Protein AF-A0A920GJB0-F1 (afdb_monomer_lite)

Foldseek 3Di:
DPPPDDPQLVVLVVQCVVAPDPLSNVLSVCSVVVNVVVVVVVLVVVVVVVVVLVVVCVVPVVDPDPRDPVVVVVVSVVVVVVSVVVVVVCVVVSCCSRVNDDDDDDDDPPPCSVVVVVVVVVVVPDDDPPDDDPDPDD

Sequence (138 aa):
MNGKMDLTQAEAVADLIASEGEAAHRVAIQQLRGGISNQLEQLRQQLIDFASLVELELDFSEEDVDFADRNALDKLLQEAQDTIKSLVDSFAVGNAMKQGVPVAIAGKPNAGKSSLLNALAQEKKPSFLKLQVPHVIA

pLDDT: mean 79.47, std 16.74, range [32.56, 94.56]

Radius of gyration: 25.37 Å; chains: 1; bounding box: 54×32×76 Å

Secondary structure (DSSP, 8-state):
--SSS-HHHHHHHHHHHH--SHHH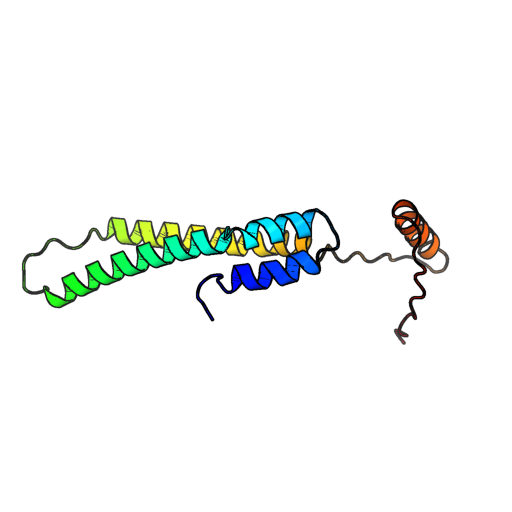HHHHHHHHTTHHHHHHHHHHHHHHHHHHHHHHHHHTTTS------HHHHHHHHHHHHHHHHHHHHHHHHHHHHHH--------STTSSHHHHHHHHHHTT--------------

Structure (mmCIF, N/CA/C/O backbone):
data_AF-A0A920GJB0-F1
#
_entry.id   AF-A0A920GJB0-F1
#
loop_
_atom_site.group_PDB
_atom_site.id
_atom_site.type_symbol
_atom_site.label_atom_id
_atom_site.label_alt_id
_atom_site.label_comp_id
_atom_site.label_asym_id
_atom_site.label_entity_id
_atom_site.label_seq_id
_atom_site.pdbx_PDB_ins_code
_atom_site.Cartn_x
_atom_site.Cartn_y
_atom_site.Cartn_z
_atom_site.occupancy
_atom_site.B_iso_or_equiv
_atom_site.auth_seq_id
_atom_site.auth_comp_id
_atom_site.auth_asym_id
_atom_site.auth_atom_id
_atom_site.pdbx_PDB_model_num
ATOM 1 N N . MET A 1 1 ? 14.521 -10.125 15.486 1.00 49.19 1 MET A N 1
ATOM 2 C CA . MET A 1 1 ? 14.827 -8.965 14.613 1.00 49.19 1 MET A CA 1
ATOM 3 C C . MET A 1 1 ? 14.696 -7.707 15.464 1.00 49.19 1 MET A C 1
ATOM 5 O O . MET A 1 1 ? 13.707 -7.601 16.169 1.00 49.19 1 MET A O 1
ATOM 9 N N . ASN A 1 2 ? 15.676 -6.796 15.472 1.00 63.88 2 ASN A N 1
ATOM 10 C CA . ASN A 1 2 ? 15.787 -5.692 16.453 1.00 63.88 2 ASN A CA 1
ATOM 11 C C . ASN A 1 2 ? 14.767 -4.534 16.280 1.00 63.88 2 ASN A C 1
ATOM 13 O O . ASN A 1 2 ? 15.086 -3.403 16.630 1.00 63.88 2 ASN A O 1
ATOM 17 N N . GLY A 1 3 ? 13.590 -4.772 15.690 1.00 67.69 3 GLY A N 1
ATOM 18 C CA . GLY A 1 3 ? 12.485 -3.799 15.596 1.00 67.69 3 GLY A CA 1
ATOM 19 C C . GLY A 1 3 ? 12.756 -2.503 14.815 1.00 67.69 3 GLY A C 1
ATOM 20 O O . GLY A 1 3 ? 11.898 -1.634 14.779 1.00 67.69 3 GLY A O 1
ATOM 21 N N . LYS A 1 4 ? 13.930 -2.341 14.192 1.00 76.38 4 LYS A N 1
ATOM 22 C CA . LYS A 1 4 ? 14.301 -1.115 13.459 1.00 76.38 4 LYS A CA 1
ATOM 23 C C . LYS A 1 4 ? 13.620 -0.972 12.094 1.00 76.38 4 LYS A C 1
ATOM 25 O O . LYS A 1 4 ? 13.729 0.091 11.494 1.00 76.38 4 LYS A O 1
ATOM 30 N N . MET A 1 5 ? 13.029 -2.049 11.582 1.00 83.88 5 MET A N 1
ATOM 31 C CA . MET A 1 5 ? 12.474 -2.129 10.236 1.00 83.88 5 MET A CA 1
ATOM 32 C C . MET A 1 5 ? 11.366 -3.184 10.204 1.00 83.88 5 MET A C 1
ATOM 34 O O . MET A 1 5 ? 11.565 -4.283 10.735 1.00 83.88 5 MET A O 1
ATOM 38 N N . ASP A 1 6 ? 10.226 -2.848 9.605 1.00 89.94 6 ASP A N 1
ATOM 39 C CA . ASP A 1 6 ? 9.145 -3.801 9.340 1.00 89.94 6 ASP A CA 1
ATOM 40 C C . ASP A 1 6 ? 9.410 -4.639 8.073 1.00 89.94 6 ASP A C 1
ATOM 42 O O . ASP A 1 6 ? 10.394 -4.432 7.357 1.00 89.94 6 ASP A O 1
ATOM 46 N N . LEU A 1 7 ? 8.548 -5.624 7.802 1.00 89.12 7 LEU A N 1
ATOM 47 C CA . LEU A 1 7 ? 8.711 -6.523 6.656 1.00 89.12 7 LEU A CA 1
ATOM 48 C C . LEU A 1 7 ? 8.663 -5.776 5.312 1.00 89.12 7 LEU A C 1
ATOM 50 O O . LEU A 1 7 ? 9.509 -6.018 4.454 1.00 89.12 7 LEU A O 1
ATOM 54 N N . THR A 1 8 ? 7.729 -4.838 5.156 1.00 88.38 8 THR A N 1
ATOM 55 C CA . THR A 1 8 ? 7.547 -4.054 3.923 1.00 88.38 8 THR A CA 1
ATOM 56 C C . THR A 1 8 ? 8.778 -3.192 3.642 1.00 88.38 8 THR A C 1
ATOM 58 O O . THR A 1 8 ? 9.240 -3.084 2.508 1.00 88.38 8 THR A O 1
ATOM 61 N N . GLN A 1 9 ? 9.352 -2.590 4.682 1.00 91.38 9 GLN A N 1
ATOM 62 C CA . GLN A 1 9 ? 10.582 -1.812 4.582 1.00 91.38 9 GLN A CA 1
ATOM 63 C C . GLN A 1 9 ? 11.795 -2.696 4.264 1.00 91.38 9 GLN A C 1
ATOM 65 O O . GLN A 1 9 ? 12.664 -2.279 3.500 1.00 91.38 9 GLN A O 1
ATOM 70 N N . ALA A 1 10 ? 11.863 -3.913 4.813 1.00 91.62 10 ALA A N 1
ATOM 71 C CA . ALA A 1 10 ? 12.935 -4.858 4.508 1.00 91.62 10 ALA A CA 1
ATOM 72 C C . ALA A 1 10 ? 12.892 -5.322 3.044 1.00 91.62 10 ALA A C 1
ATOM 74 O O . ALA A 1 10 ? 13.930 -5.362 2.382 1.00 91.62 10 ALA A O 1
ATOM 75 N N . GLU A 1 11 ? 11.700 -5.602 2.513 1.00 88.75 11 GLU A N 1
ATOM 76 C CA . GLU A 1 11 ? 11.496 -5.889 1.088 1.00 88.75 11 GLU A CA 1
ATOM 77 C C . GLU A 1 11 ? 11.902 -4.700 0.211 1.00 88.75 11 GLU A C 1
ATOM 79 O O . GLU A 1 11 ? 12.603 -4.873 -0.787 1.00 88.75 11 GLU A O 1
ATOM 84 N N . ALA A 1 12 ? 11.570 -3.480 0.639 1.00 90.75 12 ALA A N 1
ATOM 85 C CA . ALA A 1 12 ? 11.941 -2.268 -0.076 1.00 90.75 12 ALA A CA 1
ATOM 86 C C . ALA A 1 12 ? 13.464 -2.078 -0.205 1.00 90.75 12 ALA A C 1
ATOM 88 O O . ALA A 1 12 ? 13.919 -1.501 -1.191 1.00 90.75 12 ALA A O 1
ATOM 89 N N . VAL A 1 13 ? 14.276 -2.578 0.739 1.00 92.00 13 VAL A N 1
ATOM 90 C CA . VAL A 1 13 ? 15.746 -2.581 0.599 1.00 92.00 13 VAL A CA 1
ATOM 91 C C . VAL A 1 13 ? 16.178 -3.464 -0.571 1.00 92.00 13 VAL A C 1
ATOM 93 O O . VAL A 1 13 ? 17.004 -3.044 -1.382 1.00 92.00 13 VAL A O 1
ATOM 96 N N . ALA A 1 14 ? 15.624 -4.675 -0.672 1.00 89.94 14 ALA A N 1
ATOM 97 C CA . ALA A 1 14 ? 15.9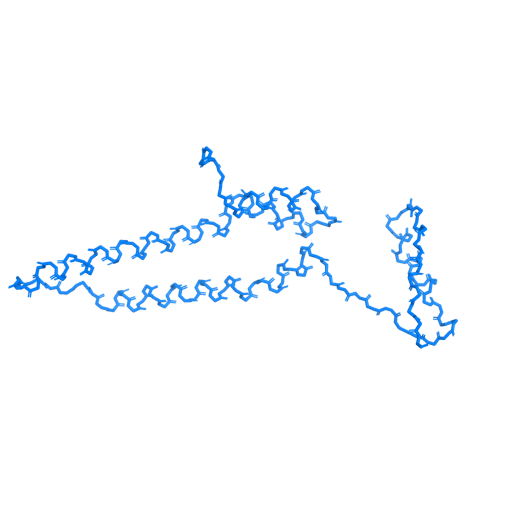37 -5.592 -1.765 1.00 89.94 14 ALA A CA 1
ATOM 98 C C . ALA A 1 14 ? 15.485 -5.016 -3.116 1.00 89.94 14 ALA A C 1
ATOM 100 O O . ALA A 1 14 ? 16.248 -5.035 -4.084 1.00 89.94 14 ALA A O 1
ATOM 101 N N . ASP A 1 15 ? 14.292 -4.424 -3.153 1.00 89.88 15 ASP A N 1
ATOM 102 C CA . ASP A 1 15 ? 13.748 -3.773 -4.344 1.00 89.88 15 ASP A CA 1
ATOM 103 C C . ASP A 1 15 ? 14.581 -2.567 -4.786 1.00 89.88 15 ASP A C 1
ATOM 105 O O . ASP A 1 15 ? 14.790 -2.360 -5.981 1.00 89.88 15 ASP A O 1
ATOM 109 N N . LEU A 1 16 ? 15.095 -1.785 -3.833 1.00 90.38 16 LEU A N 1
ATOM 110 C CA . LEU A 1 16 ? 15.948 -0.634 -4.118 1.00 90.38 16 LEU A CA 1
ATOM 111 C C . LEU A 1 16 ? 17.282 -1.053 -4.744 1.00 90.38 16 LEU A C 1
ATOM 113 O O . LEU A 1 16 ? 17.768 -0.387 -5.655 1.00 90.38 16 LEU A O 1
ATOM 117 N N . ILE A 1 17 ? 17.871 -2.152 -4.261 1.00 90.19 17 ILE A N 1
ATOM 118 C CA . ILE A 1 17 ? 19.119 -2.708 -4.803 1.00 90.19 17 ILE A CA 1
ATOM 119 C C . ILE A 1 17 ? 18.897 -3.256 -6.221 1.00 90.19 17 ILE A C 1
ATOM 121 O O . ILE A 1 17 ? 19.760 -3.089 -7.079 1.00 90.19 17 ILE A O 1
ATOM 125 N N . ALA A 1 18 ? 17.750 -3.893 -6.470 1.00 86.88 18 ALA A N 1
ATOM 126 C CA . ALA A 1 18 ? 17.425 -4.531 -7.746 1.00 86.88 18 ALA A CA 1
ATOM 127 C C . ALA A 1 18 ? 16.791 -3.591 -8.791 1.00 86.88 18 ALA A C 1
ATOM 129 O O . ALA A 1 18 ? 16.547 -4.015 -9.918 1.00 86.88 18 ALA A O 1
ATOM 130 N N . SER A 1 19 ? 16.482 -2.335 -8.452 1.00 86.69 19 SER A N 1
ATOM 131 C CA . SER A 1 19 ? 15.746 -1.440 -9.351 1.00 86.69 19 SER A CA 1
ATOM 132 C C . SER A 1 19 ? 16.555 -1.076 -10.607 1.00 86.69 19 SER A C 1
ATOM 134 O O . SER A 1 19 ? 17.605 -0.443 -10.505 1.00 86.69 19 SER A O 1
ATOM 136 N N . GLU A 1 20 ? 16.029 -1.387 -11.794 1.00 82.69 20 GLU A N 1
ATOM 137 C CA . GLU A 1 20 ? 16.670 -1.089 -13.093 1.00 82.69 20 GLU A CA 1
ATOM 138 C C . GLU A 1 20 ? 16.115 0.178 -13.782 1.00 82.69 20 GLU A C 1
ATOM 140 O O . GLU A 1 20 ? 16.505 0.525 -14.899 1.00 82.69 20 GLU A O 1
ATOM 145 N N . GLY A 1 21 ? 15.194 0.895 -13.130 1.00 82.62 21 GLY A N 1
ATOM 146 C CA . GLY A 1 21 ? 14.568 2.102 -13.669 1.00 82.62 21 GLY A CA 1
ATOM 147 C C . GLY A 1 21 ? 14.150 3.093 -12.587 1.00 82.62 21 GLY A C 1
ATOM 148 O O . GLY A 1 21 ? 13.883 2.718 -11.446 1.00 82.62 21 GLY A O 1
ATOM 149 N N . GLU A 1 22 ? 14.051 4.374 -12.952 1.00 87.12 22 GLU A N 1
ATOM 150 C CA . GLU A 1 22 ? 13.744 5.440 -11.989 1.00 87.12 22 GLU A CA 1
ATOM 151 C C . GLU A 1 22 ? 12.395 5.261 -11.283 1.00 87.12 22 GLU A C 1
ATOM 153 O O . GLU A 1 22 ? 12.252 5.629 -10.119 1.00 87.12 22 GLU A O 1
ATOM 158 N N . ALA A 1 23 ? 11.391 4.721 -11.982 1.00 86.75 23 ALA A N 1
ATOM 159 C CA . ALA A 1 23 ? 10.073 4.481 -11.403 1.00 86.75 23 ALA A CA 1
ATOM 160 C C . ALA A 1 23 ? 10.145 3.434 -10.281 1.00 86.75 23 ALA A C 1
ATOM 162 O O . ALA A 1 23 ? 9.703 3.715 -9.169 1.00 86.75 23 ALA A O 1
ATOM 163 N N . ALA A 1 24 ? 10.778 2.285 -10.544 1.00 88.00 24 ALA A N 1
ATOM 164 C CA . ALA A 1 24 ? 11.020 1.247 -9.543 1.00 88.00 24 ALA A CA 1
ATOM 165 C C . ALA A 1 24 ? 11.830 1.789 -8.355 1.00 88.00 24 ALA A C 1
ATOM 167 O O . ALA A 1 24 ? 11.468 1.560 -7.203 1.00 88.00 24 ALA A O 1
ATOM 168 N N . HIS A 1 25 ? 12.869 2.587 -8.628 1.00 91.06 25 HIS A N 1
ATOM 169 C CA . HIS A 1 25 ? 13.696 3.198 -7.589 1.00 91.06 25 HIS A CA 1
ATOM 170 C C . HIS A 1 25 ? 12.888 4.141 -6.680 1.00 91.06 25 HIS A C 1
ATOM 172 O O . HIS A 1 25 ? 12.996 4.084 -5.455 1.00 91.06 25 HIS A O 1
ATOM 178 N N . ARG A 1 26 ? 12.021 4.982 -7.265 1.00 89.25 26 ARG A N 1
ATOM 179 C CA . ARG A 1 26 ? 11.133 5.879 -6.506 1.00 89.25 26 ARG A CA 1
ATOM 180 C C . ARG A 1 26 ? 10.141 5.111 -5.632 1.00 89.25 26 ARG A C 1
ATOM 182 O O . ARG A 1 26 ? 9.967 5.479 -4.471 1.00 89.25 26 ARG A O 1
ATOM 189 N N . VAL A 1 27 ? 9.526 4.052 -6.163 1.00 89.06 27 VAL A N 1
ATOM 190 C CA . VAL A 1 27 ? 8.584 3.204 -5.410 1.00 89.06 27 VAL A CA 1
ATOM 191 C C . VAL A 1 27 ? 9.282 2.541 -4.219 1.00 89.06 27 VAL A C 1
ATOM 193 O O . VAL A 1 27 ? 8.783 2.628 -3.096 1.00 89.06 27 VAL A O 1
ATOM 196 N N . ALA A 1 28 ? 10.472 1.970 -4.430 1.00 90.44 28 ALA A N 1
ATOM 197 C CA . ALA A 1 28 ? 11.251 1.343 -3.364 1.00 90.44 28 ALA A CA 1
ATOM 198 C C . ALA A 1 28 ? 11.639 2.346 -2.258 1.00 90.44 28 ALA A C 1
ATOM 200 O O . ALA A 1 28 ? 11.482 2.053 -1.075 1.00 90.44 28 ALA A O 1
ATOM 201 N N . ILE A 1 29 ? 12.053 3.574 -2.605 1.00 91.12 29 ILE A N 1
ATOM 202 C CA . ILE A 1 29 ? 12.329 4.629 -1.607 1.00 91.12 29 ILE A CA 1
ATOM 203 C C . ILE A 1 29 ? 11.081 4.972 -0.783 1.00 91.12 29 ILE A C 1
ATOM 205 O O . ILE A 1 29 ? 11.180 5.177 0.429 1.00 91.12 29 ILE A O 1
ATOM 209 N N . GLN A 1 30 ? 9.911 5.068 -1.417 1.00 88.56 30 GLN A N 1
ATOM 210 C CA . GLN A 1 30 ? 8.669 5.401 -0.719 1.00 88.56 30 GLN A CA 1
ATOM 211 C C . GLN A 1 30 ? 8.269 4.308 0.283 1.00 88.56 30 GLN A C 1
ATOM 213 O O . GLN A 1 30 ? 7.882 4.624 1.410 1.00 88.56 30 GLN A O 1
ATOM 218 N N . GLN A 1 31 ? 8.404 3.035 -0.094 1.00 88.38 31 GLN A N 1
ATOM 219 C CA . GLN A 1 31 ? 8.148 1.910 0.808 1.00 88.38 31 GLN A CA 1
ATOM 220 C C . GLN A 1 31 ? 9.178 1.833 1.939 1.00 88.38 31 GLN A C 1
ATOM 222 O O . GLN A 1 31 ? 8.793 1.670 3.094 1.00 88.38 31 GLN A O 1
ATOM 227 N N . LEU A 1 32 ? 10.462 2.062 1.644 1.00 90.12 32 LEU A N 1
ATOM 228 C CA . LEU A 1 32 ? 11.535 2.075 2.643 1.00 90.12 32 LEU A CA 1
ATOM 229 C C . LEU A 1 32 ? 11.317 3.146 3.723 1.00 90.12 32 LEU A C 1
ATOM 231 O O . LEU A 1 32 ? 11.659 2.943 4.884 1.00 90.12 32 LEU A O 1
ATOM 235 N N . ARG A 1 33 ? 10.707 4.282 3.361 1.00 89.69 33 ARG A N 1
ATOM 236 C CA . ARG A 1 33 ? 10.315 5.349 4.300 1.00 89.69 33 ARG A CA 1
ATOM 237 C C . ARG A 1 33 ? 9.055 5.028 5.116 1.00 89.69 33 ARG A C 1
ATOM 239 O O . ARG A 1 33 ? 8.618 5.868 5.896 1.00 89.69 33 ARG A O 1
ATOM 246 N N . GLY A 1 34 ? 8.477 3.839 4.946 1.00 87.06 34 GLY A N 1
ATOM 247 C CA . GLY A 1 34 ? 7.296 3.387 5.676 1.00 87.06 34 GLY A CA 1
ATOM 248 C C . GLY A 1 34 ? 5.967 3.825 5.066 1.00 87.06 34 GLY A C 1
ATOM 249 O O . GLY A 1 34 ? 4.977 3.835 5.779 1.00 87.06 34 GLY A O 1
ATOM 250 N N . GLY A 1 35 ? 5.901 4.183 3.776 1.00 85.00 35 GLY A N 1
ATOM 251 C CA . GLY A 1 35 ? 4.669 4.701 3.156 1.00 85.00 35 GLY A CA 1
ATOM 252 C C . GLY A 1 35 ? 3.421 3.845 3.422 1.00 85.00 35 GLY A C 1
ATOM 253 O O . GLY A 1 35 ? 2.474 4.322 4.040 1.00 85.00 35 GLY A O 1
ATOM 254 N N . ILE A 1 36 ? 3.442 2.577 2.999 1.00 83.31 36 ILE A N 1
ATOM 255 C CA . ILE A 1 36 ? 2.324 1.633 3.204 1.00 83.31 36 ILE A CA 1
ATOM 256 C C . ILE A 1 36 ? 2.244 1.184 4.666 1.00 83.31 36 ILE A C 1
ATOM 258 O O . ILE A 1 36 ? 1.160 1.103 5.234 1.00 83.31 36 ILE A O 1
ATOM 262 N N . SER A 1 37 ? 3.395 0.917 5.284 1.00 89.31 37 SER A N 1
ATOM 263 C CA . SER A 1 37 ? 3.451 0.411 6.656 1.00 89.31 37 SER A CA 1
ATOM 264 C C . SER A 1 37 ? 2.796 1.367 7.654 1.00 89.31 37 SER A C 1
ATOM 266 O O . SER A 1 37 ? 1.957 0.955 8.445 1.00 89.31 37 SER A O 1
ATOM 268 N N . ASN A 1 38 ? 3.063 2.671 7.539 1.00 89.81 38 ASN A N 1
ATOM 269 C CA . ASN A 1 38 ? 2.454 3.685 8.398 1.00 89.81 38 ASN A CA 1
ATOM 270 C C . ASN A 1 38 ? 0.926 3.742 8.239 1.00 89.81 38 ASN A C 1
ATOM 272 O O . ASN A 1 38 ? 0.220 3.940 9.224 1.00 89.81 38 ASN A O 1
ATOM 276 N N . GLN A 1 39 ? 0.410 3.558 7.017 1.00 87.56 39 GLN A N 1
ATOM 277 C CA . GLN A 1 39 ? -1.037 3.521 6.773 1.00 87.56 39 GLN A CA 1
ATOM 278 C C . GLN A 1 39 ? -1.683 2.293 7.425 1.00 87.56 39 GLN A C 1
ATOM 280 O O . GLN A 1 39 ? -2.736 2.410 8.049 1.00 87.56 39 GLN A O 1
ATOM 285 N N . LEU A 1 40 ? -1.037 1.127 7.326 1.00 89.38 40 LEU A N 1
ATOM 286 C CA . LEU A 1 40 ? -1.518 -0.102 7.959 1.00 89.38 40 LEU A CA 1
ATOM 287 C C . LEU A 1 40 ? -1.422 -0.043 9.485 1.00 89.38 40 LEU A C 1
ATOM 289 O O . LEU A 1 40 ? -2.341 -0.490 10.162 1.00 89.38 40 LEU A O 1
ATOM 293 N N . GLU A 1 41 ? -0.353 0.535 10.032 1.00 91.31 41 GLU A N 1
ATOM 294 C CA . GLU A 1 41 ? -0.195 0.721 11.476 1.00 91.31 41 GLU A CA 1
ATOM 295 C C . GLU A 1 41 ? -1.252 1.662 12.052 1.00 91.31 41 GLU A C 1
ATOM 297 O O . GLU A 1 41 ? -1.832 1.367 13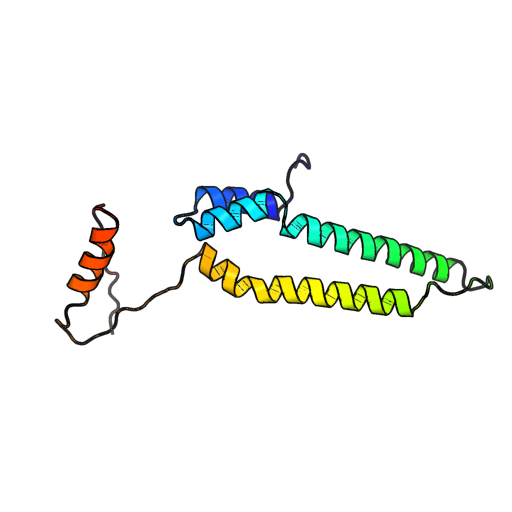.097 1.00 91.31 41 GLU A O 1
ATOM 302 N N . GLN A 1 42 ? -1.562 2.758 11.353 1.00 90.75 42 GLN A N 1
ATOM 303 C CA . GLN A 1 42 ? -2.635 3.661 11.761 1.00 90.75 42 GLN A CA 1
ATOM 304 C C . GLN A 1 42 ? -3.985 2.936 11.788 1.00 90.75 42 GLN A C 1
ATOM 306 O O . GLN A 1 42 ? -4.705 3.018 12.783 1.00 90.75 42 GLN A O 1
ATOM 311 N N . LEU A 1 43 ? -4.297 2.179 10.734 1.00 90.25 43 LEU A N 1
ATOM 312 C CA . LEU A 1 43 ? -5.537 1.416 10.663 1.00 90.25 43 LEU A CA 1
ATOM 313 C C . LEU A 1 43 ? -5.610 0.334 11.752 1.00 90.25 43 LEU A C 1
ATOM 315 O O . LEU A 1 43 ? -6.636 0.173 12.411 1.00 90.25 43 LEU A O 1
ATOM 319 N N . ARG A 1 44 ? -4.505 -0.384 11.984 1.00 92.62 44 ARG A N 1
ATOM 320 C CA . ARG A 1 44 ? -4.386 -1.387 13.050 1.00 92.62 44 ARG A CA 1
ATOM 321 C C . ARG A 1 44 ? -4.680 -0.771 14.414 1.00 92.62 44 ARG A C 1
ATOM 323 O O . ARG A 1 44 ? -5.415 -1.372 15.191 1.00 92.62 44 ARG A O 1
ATOM 330 N N . GLN A 1 45 ? -4.117 0.404 14.703 1.00 94.06 45 GLN A N 1
ATOM 331 C CA . GLN A 1 45 ? -4.332 1.072 15.982 1.00 94.06 45 GLN A CA 1
ATOM 332 C C . GLN A 1 45 ? -5.808 1.425 16.184 1.00 94.06 45 GLN A C 1
ATOM 334 O O . GLN A 1 45 ? -6.367 1.080 17.218 1.00 94.06 45 GLN A O 1
ATOM 339 N N . GLN A 1 46 ? -6.461 2.003 15.172 1.00 89.56 46 GLN A N 1
ATOM 340 C CA . GLN A 1 46 ? -7.886 2.342 15.251 1.00 89.56 46 GLN A CA 1
ATOM 341 C C . GLN A 1 46 ? -8.768 1.111 15.508 1.00 89.56 46 GLN A C 1
ATOM 343 O O . GLN A 1 46 ? -9.708 1.177 16.296 1.00 89.56 46 GLN A O 1
ATOM 348 N N . LEU A 1 47 ? -8.458 -0.023 14.871 1.00 90.19 47 LEU A N 1
ATOM 349 C CA . LEU A 1 47 ? -9.197 -1.270 15.076 1.00 90.19 47 LEU A CA 1
ATOM 350 C C . LEU A 1 47 ? -8.991 -1.852 16.481 1.00 90.19 47 LEU A C 1
ATOM 352 O O . LEU A 1 47 ? -9.933 -2.397 17.048 1.00 90.19 47 LEU A O 1
ATOM 356 N N . ILE A 1 48 ? -7.787 -1.737 17.048 1.00 92.12 48 ILE A N 1
ATOM 357 C CA . ILE A 1 48 ? -7.495 -2.191 18.418 1.00 92.12 48 ILE A CA 1
ATOM 358 C C . ILE A 1 48 ? -8.203 -1.317 19.448 1.00 92.12 48 ILE A C 1
ATOM 360 O O . ILE A 1 48 ? -8.824 -1.849 20.369 1.00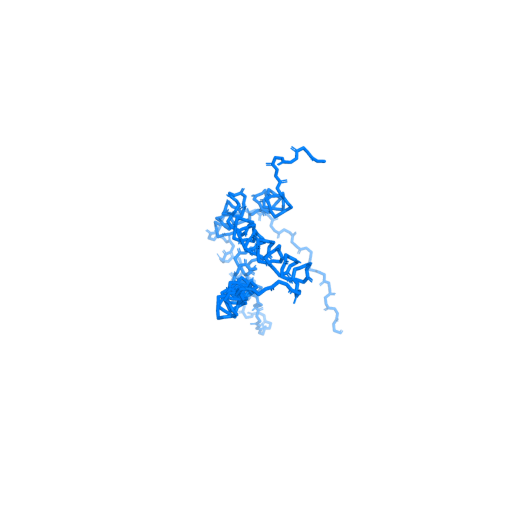 92.12 48 ILE A O 1
ATOM 364 N N . ASP A 1 49 ? -8.131 0.003 19.282 1.00 87.25 49 ASP A N 1
ATOM 365 C CA . ASP A 1 49 ? -8.814 0.950 20.163 1.00 87.25 49 ASP A CA 1
ATOM 366 C C . ASP A 1 49 ? -10.318 0.653 20.163 1.00 87.25 49 ASP A C 1
ATOM 368 O O . ASP A 1 49 ? -10.943 0.566 21.218 1.00 87.25 49 ASP A O 1
ATOM 372 N N . PHE A 1 50 ? -10.884 0.391 18.982 1.00 84.38 50 PHE A N 1
ATOM 373 C CA . PHE A 1 50 ? -12.288 0.032 18.858 1.00 84.38 50 PHE A CA 1
ATOM 374 C C . PHE A 1 50 ? -12.621 -1.331 19.483 1.00 84.38 50 PHE A C 1
ATOM 376 O O . PHE A 1 50 ? -13.591 -1.440 20.230 1.00 84.38 50 PHE A O 1
ATOM 383 N N . ALA A 1 51 ? -11.821 -2.369 19.221 1.00 86.56 51 ALA A N 1
ATOM 384 C CA . ALA A 1 51 ? -12.014 -3.685 19.831 1.00 86.56 51 ALA A CA 1
ATOM 385 C C . ALA A 1 51 ? -12.019 -3.606 21.367 1.00 86.56 51 ALA A C 1
ATOM 387 O O . ALA A 1 51 ? -12.828 -4.271 22.008 1.00 86.56 51 ALA A O 1
ATOM 388 N N . SER A 1 52 ? -11.184 -2.732 21.934 1.00 85.31 52 SER A N 1
ATOM 389 C CA . SER A 1 52 ? -11.111 -2.501 23.381 1.00 85.31 52 SER A CA 1
ATOM 390 C C . SER A 1 52 ? -12.388 -1.851 23.934 1.00 85.31 52 SER A C 1
ATOM 392 O O . SER A 1 52 ? -12.806 -2.169 25.043 1.00 85.31 52 SER A O 1
ATOM 394 N N . LEU A 1 53 ? -13.037 -0.965 23.166 1.00 80.19 53 LEU A N 1
ATOM 395 C CA . LEU A 1 53 ? -14.328 -0.371 23.545 1.00 80.19 53 LEU A CA 1
ATOM 396 C C . LEU A 1 53 ? -15.454 -1.412 23.547 1.00 80.19 53 LEU A C 1
ATOM 398 O O . LEU A 1 53 ? -16.280 -1.410 24.455 1.00 80.19 53 LEU A O 1
ATOM 402 N N . VAL A 1 54 ? -15.470 -2.311 22.558 1.00 80.06 54 VAL A N 1
ATOM 403 C CA . VAL A 1 54 ? -16.449 -3.409 22.496 1.00 80.06 54 VAL A CA 1
ATOM 404 C C . VAL A 1 54 ? -16.246 -4.400 23.639 1.00 80.06 54 VAL A C 1
ATOM 406 O O . VAL A 1 54 ? -17.218 -4.866 24.221 1.00 80.06 54 VAL A O 1
ATOM 409 N N . GLU A 1 55 ? -14.998 -4.732 23.968 1.00 81.88 55 GLU A N 1
ATOM 410 C CA . GLU A 1 55 ? -14.681 -5.634 25.080 1.00 81.88 55 GLU A CA 1
ATOM 411 C C . GLU A 1 55 ? -15.161 -5.060 26.421 1.00 81.88 55 GLU A C 1
ATOM 413 O O . GLU A 1 55 ? -15.831 -5.761 27.175 1.00 81.88 55 GLU A O 1
ATOM 418 N N . LEU A 1 56 ? -14.933 -3.762 26.660 1.00 77.69 56 LEU A N 1
ATOM 419 C CA . LEU A 1 56 ? -15.460 -3.065 27.836 1.00 77.69 56 LEU A CA 1
ATOM 420 C C . LEU A 1 56 ? -16.993 -3.145 27.904 1.00 77.69 56 LEU A C 1
ATOM 422 O O . LEU A 1 56 ? -17.559 -3.401 28.957 1.00 77.69 56 LEU A O 1
ATOM 426 N N . GLU A 1 57 ? -17.686 -2.945 26.788 1.00 72.12 57 GLU A N 1
ATOM 427 C CA . GLU A 1 57 ? -19.148 -3.029 26.760 1.00 72.12 57 GLU A CA 1
ATOM 428 C C . GLU A 1 57 ? -19.662 -4.439 27.099 1.00 72.12 57 GLU A C 1
ATOM 430 O O . GLU A 1 57 ? -20.619 -4.592 27.858 1.00 72.12 57 GLU A O 1
ATOM 435 N N . LEU A 1 58 ? -19.010 -5.482 26.576 1.00 75.62 58 LEU A N 1
ATOM 436 C CA . LEU A 1 58 ? -19.372 -6.869 26.872 1.00 75.62 58 LEU A CA 1
ATOM 437 C C . LEU A 1 58 ? -19.177 -7.203 28.360 1.00 75.62 58 LEU A C 1
ATOM 439 O O . LEU A 1 58 ? -20.045 -7.854 28.949 1.00 75.62 58 LEU A O 1
ATOM 443 N N . ASP A 1 59 ? -18.089 -6.717 28.963 1.00 78.12 59 ASP A N 1
ATOM 444 C CA . ASP A 1 59 ? -17.767 -6.918 30.382 1.00 78.12 59 ASP A CA 1
ATOM 445 C C . ASP A 1 59 ? -18.729 -6.179 31.336 1.00 78.12 59 ASP A C 1
ATOM 447 O O . ASP A 1 59 ? -18.931 -6.630 32.465 1.00 78.12 59 ASP A O 1
ATOM 451 N N . PHE A 1 60 ? -19.361 -5.084 30.888 1.00 71.75 60 PHE A N 1
ATOM 452 C CA . PHE A 1 60 ? -20.257 -4.234 31.692 1.00 71.75 60 PHE A CA 1
ATOM 453 C C . PHE A 1 60 ? -21.705 -4.190 31.176 1.00 71.75 60 PHE A C 1
ATOM 455 O O . PHE A 1 60 ? -22.450 -3.271 31.496 1.00 71.75 60 PHE A O 1
ATOM 462 N N . SER A 1 61 ? -22.138 -5.205 30.426 1.00 64.62 61 SER A N 1
ATOM 463 C CA . SER A 1 61 ? -23.477 -5.279 29.809 1.00 64.62 61 SER A CA 1
ATOM 464 C C . SER A 1 61 ? -24.681 -5.230 30.776 1.00 64.62 61 SER A C 1
ATOM 466 O O . SER A 1 61 ? -25.813 -5.059 30.323 1.00 64.62 61 SER A O 1
ATOM 468 N N . GLU A 1 62 ? -24.467 -5.368 32.092 1.00 64.94 62 GLU A N 1
ATOM 469 C CA . GLU A 1 62 ? -25.489 -5.175 33.141 1.00 64.94 62 GLU A CA 1
ATOM 470 C C . GLU A 1 62 ? -25.534 -3.742 33.710 1.00 64.94 62 GLU A C 1
ATOM 472 O O . GLU A 1 62 ? -26.498 -3.381 34.390 1.00 64.94 62 GLU A O 1
ATOM 477 N N . GLU A 1 63 ? -24.512 -2.923 33.452 1.00 62.09 63 GLU A N 1
ATOM 478 C CA . GLU A 1 63 ? -24.505 -1.501 33.789 1.00 62.09 63 GLU A CA 1
ATOM 479 C C . GLU A 1 63 ? -25.118 -0.698 32.628 1.00 62.09 63 GLU A C 1
ATOM 481 O O . GLU A 1 63 ? -24.912 -1.013 31.459 1.00 62.09 63 GLU A O 1
ATOM 486 N N . ASP A 1 64 ? -25.898 0.340 32.944 1.00 55.56 64 ASP A N 1
ATOM 487 C CA . ASP A 1 64 ? -26.605 1.215 31.987 1.00 55.56 64 ASP A CA 1
ATOM 488 C C . ASP A 1 64 ? -25.599 2.161 31.281 1.00 55.56 64 ASP A C 1
ATOM 490 O O . ASP A 1 64 ? -25.650 3.388 31.399 1.00 55.56 64 ASP A O 1
ATOM 494 N N . VAL A 1 65 ? -24.583 1.580 30.637 1.00 60.53 65 VAL A N 1
ATOM 495 C CA . VAL A 1 65 ? -23.504 2.285 29.944 1.00 60.53 65 VAL A CA 1
ATOM 496 C C . VAL A 1 65 ? -23.933 2.490 28.497 1.00 60.53 65 VAL A C 1
ATOM 498 O O . VAL A 1 65 ? -24.140 1.530 27.755 1.00 60.53 65 VAL A O 1
ATOM 501 N N . ASP A 1 66 ? -24.082 3.752 28.087 1.00 62.09 66 ASP A N 1
ATOM 502 C CA . ASP A 1 66 ? -24.414 4.097 26.705 1.00 62.09 66 ASP A CA 1
ATOM 503 C C . ASP A 1 66 ? -23.376 3.494 25.742 1.00 62.09 66 ASP A C 1
ATOM 505 O O . ASP A 1 66 ? -22.179 3.779 25.816 1.00 62.09 66 ASP A O 1
ATOM 509 N N . PHE A 1 67 ? -23.876 2.647 24.843 1.00 61.44 67 PHE A N 1
ATOM 510 C CA . PHE A 1 67 ? -23.152 1.934 23.792 1.00 61.44 67 PHE A CA 1
ATOM 511 C C . PHE A 1 67 ? -22.113 2.835 23.097 1.00 61.44 67 PHE A C 1
ATOM 513 O O . PHE A 1 67 ? -22.421 3.968 22.708 1.00 61.44 67 PHE A O 1
ATOM 520 N N . ALA A 1 68 ? -20.903 2.320 22.855 1.00 62.97 68 ALA A N 1
ATOM 521 C CA . ALA A 1 68 ? -19.922 2.996 22.007 1.00 62.97 68 ALA A CA 1
ATOM 522 C C . ALA A 1 68 ? -20.533 3.242 20.613 1.00 62.97 68 ALA A C 1
ATOM 524 O O . ALA A 1 68 ? -20.921 2.294 19.940 1.00 62.97 68 ALA A O 1
ATOM 525 N N . ASP A 1 69 ? -20.662 4.503 20.182 1.00 75.81 69 ASP A N 1
ATOM 526 C CA . ASP A 1 69 ? -21.431 4.917 18.993 1.00 75.81 69 ASP A CA 1
ATOM 527 C C . ASP A 1 69 ? -21.275 3.962 17.788 1.00 75.81 69 ASP A C 1
ATOM 529 O O . ASP A 1 69 ? -20.261 3.971 17.085 1.00 75.81 69 ASP A O 1
ATOM 533 N N . ARG A 1 70 ? -22.307 3.145 17.517 1.00 76.88 70 ARG A N 1
ATOM 534 C CA . ARG A 1 70 ? -22.315 2.194 16.388 1.00 76.88 70 ARG A CA 1
ATOM 535 C C . ARG A 1 70 ? -22.103 2.891 15.046 1.00 76.88 70 ARG A C 1
ATOM 537 O O . ARG A 1 70 ? -21.519 2.301 14.144 1.00 76.88 70 ARG A O 1
ATOM 544 N N . ASN A 1 71 ? -22.510 4.154 14.916 1.00 84.44 71 ASN A N 1
ATOM 545 C CA . ASN A 1 71 ? -22.260 4.909 13.691 1.00 84.44 71 ASN A CA 1
ATOM 546 C C . ASN A 1 71 ? -20.767 5.215 13.523 1.00 84.44 71 ASN A C 1
ATOM 548 O O . ASN A 1 71 ? -20.264 5.236 12.399 1.00 84.44 71 ASN A O 1
ATOM 552 N N . ALA A 1 72 ? -20.044 5.437 14.625 1.00 81.88 72 ALA A N 1
ATOM 553 C CA . ALA A 1 72 ? -18.597 5.611 14.597 1.00 81.88 72 ALA A CA 1
ATOM 554 C C . ALA A 1 72 ? -17.887 4.310 14.191 1.00 81.88 72 ALA A C 1
ATOM 556 O O . ALA A 1 72 ? -16.922 4.372 13.427 1.00 81.88 72 ALA A O 1
ATOM 557 N N . LEU A 1 73 ? -18.398 3.145 14.617 1.00 81.00 73 LEU A N 1
ATOM 558 C CA . LEU A 1 73 ? -17.917 1.841 14.148 1.00 81.00 73 LEU A CA 1
ATOM 559 C C . LEU A 1 73 ? -18.103 1.677 12.641 1.00 81.00 73 LEU A C 1
ATOM 561 O O . LEU A 1 73 ? -17.143 1.389 11.928 1.00 81.00 73 LEU A O 1
ATOM 565 N N . ASP A 1 74 ? -19.329 1.868 12.159 1.00 86.88 74 ASP A N 1
ATOM 566 C CA . ASP A 1 74 ? -19.645 1.694 10.742 1.00 86.88 74 ASP A CA 1
ATOM 567 C C . ASP A 1 74 ? -18.780 2.614 9.876 1.00 86.88 74 ASP A C 1
ATOM 569 O O . ASP A 1 74 ? -18.242 2.197 8.847 1.00 86.88 74 ASP A O 1
ATOM 573 N N . LYS A 1 75 ? -18.558 3.849 10.337 1.00 90.25 75 LYS A N 1
ATOM 574 C CA . LYS A 1 75 ? -17.663 4.796 9.676 1.00 90.25 75 LYS A CA 1
ATOM 575 C C . LYS A 1 75 ? -16.210 4.315 9.665 1.00 90.25 75 LYS A C 1
ATOM 577 O O . LYS A 1 75 ? -15.579 4.363 8.612 1.00 90.25 75 LYS A O 1
ATOM 582 N N . LEU A 1 76 ? -15.688 3.831 10.793 1.00 88.00 76 LEU A N 1
ATOM 583 C CA . LEU A 1 76 ? -14.323 3.306 10.872 1.00 88.00 76 LEU A CA 1
ATOM 584 C C . LEU A 1 76 ? -14.129 2.101 9.941 1.00 88.00 76 LEU A C 1
ATOM 586 O O . LEU A 1 76 ? -13.126 2.021 9.236 1.00 88.00 76 LEU A O 1
ATOM 590 N N . LEU A 1 77 ? -15.091 1.176 9.905 1.00 90.06 77 LEU A N 1
ATOM 591 C CA . LEU A 1 77 ? -15.038 0.014 9.014 1.00 90.06 77 LEU A CA 1
ATOM 592 C C . LEU A 1 77 ? -15.101 0.424 7.544 1.00 90.06 77 LEU A C 1
ATOM 594 O O . LEU A 1 77 ? -14.408 -0.174 6.720 1.00 90.06 77 LEU A O 1
ATOM 598 N N . GLN A 1 78 ? -15.888 1.447 7.210 1.00 93.94 78 GLN A N 1
ATOM 599 C CA . GLN A 1 78 ? -15.929 1.981 5.855 1.00 93.94 78 GLN A CA 1
ATOM 600 C C . GLN A 1 78 ? -14.587 2.618 5.466 1.00 93.94 78 GLN A C 1
ATOM 602 O O . GLN A 1 78 ? -14.037 2.289 4.417 1.00 93.94 78 GLN A O 1
ATOM 607 N N . GLU A 1 79 ? -14.005 3.450 6.335 1.00 90.94 79 GLU A N 1
ATOM 608 C CA . GLU A 1 79 ? -12.680 4.054 6.121 1.00 90.94 79 GLU A CA 1
ATOM 609 C C . GLU A 1 79 ? -11.582 2.985 5.973 1.00 90.94 79 GLU A C 1
ATOM 611 O O . GLU A 1 79 ? -10.710 3.089 5.102 1.00 90.94 79 GLU A O 1
ATOM 616 N N . ALA A 1 80 ? -11.650 1.918 6.775 1.00 91.06 80 ALA A N 1
ATOM 617 C CA . ALA A 1 80 ? -10.764 0.763 6.685 1.00 91.06 80 ALA A CA 1
ATOM 618 C C . ALA A 1 80 ? -10.864 0.073 5.320 1.00 91.06 80 ALA A C 1
ATOM 620 O O . ALA A 1 80 ? -9.849 -0.168 4.661 1.00 91.06 80 ALA A O 1
ATOM 621 N N . GLN A 1 81 ? -12.090 -0.229 4.883 1.00 94.56 81 GLN A N 1
ATOM 622 C CA . GLN A 1 81 ? -12.348 -0.871 3.596 1.00 94.56 81 GLN A CA 1
ATOM 623 C C . GLN A 1 81 ? -11.863 -0.009 2.433 1.00 94.56 81 GLN A C 1
ATOM 625 O O . GLN A 1 81 ? -11.202 -0.531 1.536 1.00 94.56 81 GLN A O 1
ATOM 630 N N . ASP A 1 82 ? -12.132 1.294 2.462 1.00 93.88 82 ASP A N 1
ATOM 631 C CA . ASP A 1 82 ? -11.727 2.220 1.405 1.00 93.88 82 ASP A CA 1
ATOM 632 C C . ASP A 1 82 ? -10.198 2.335 1.317 1.00 93.88 82 ASP A C 1
ATOM 634 O O . ASP A 1 82 ? -9.626 2.284 0.224 1.00 93.88 82 ASP A O 1
ATOM 638 N N . THR A 1 83 ? -9.519 2.398 2.466 1.00 90.31 83 THR A N 1
ATOM 639 C CA . THR A 1 83 ? -8.051 2.407 2.541 1.00 90.31 83 THR A CA 1
ATOM 640 C C . THR A 1 83 ? -7.465 1.122 1.953 1.00 90.31 83 THR A C 1
ATOM 642 O O . THR A 1 83 ? -6.599 1.175 1.077 1.00 90.31 83 THR A O 1
ATOM 645 N N . ILE A 1 84 ? -7.962 -0.044 2.381 1.00 91.38 84 ILE A N 1
ATOM 646 C CA . ILE A 1 84 ? -7.495 -1.348 1.886 1.00 91.38 84 ILE A CA 1
ATOM 647 C C . ILE A 1 84 ? -7.766 -1.480 0.386 1.00 91.38 84 ILE A C 1
ATOM 649 O O . ILE A 1 84 ? -6.888 -1.910 -0.362 1.00 91.38 84 ILE A O 1
ATOM 653 N N . LYS A 1 85 ? -8.949 -1.070 -0.076 1.00 94.38 85 LYS A N 1
ATOM 654 C CA . LYS A 1 85 ? -9.311 -1.088 -1.493 1.00 94.38 85 LYS A CA 1
ATOM 655 C C . LYS A 1 85 ? -8.354 -0.226 -2.313 1.00 94.38 85 LYS A C 1
ATOM 657 O O . LYS A 1 85 ? -7.830 -0.703 -3.313 1.00 94.38 85 LYS A O 1
ATOM 662 N N . SER A 1 86 ? -8.052 0.992 -1.861 1.00 90.81 86 SER A N 1
ATOM 663 C CA . SER A 1 86 ? -7.090 1.865 -2.539 1.00 90.81 86 SER A CA 1
ATOM 664 C C . SER A 1 86 ? -5.696 1.237 -2.626 1.00 90.81 86 SER A C 1
ATOM 666 O O . SER A 1 86 ? -5.023 1.377 -3.649 1.00 90.81 86 SER A O 1
ATOM 668 N N . LEU A 1 87 ? -5.248 0.550 -1.572 1.00 88.62 87 LEU A N 1
ATOM 669 C CA . LEU A 1 87 ? -3.965 -0.154 -1.573 1.00 88.62 87 LEU A CA 1
ATOM 670 C C . LEU A 1 87 ? -3.963 -1.301 -2.591 1.00 88.62 87 LEU A C 1
ATOM 672 O O . LEU A 1 87 ? -3.032 -1.402 -3.392 1.00 88.62 87 LEU A O 1
ATOM 676 N N . VAL A 1 88 ? -5.022 -2.114 -2.617 1.00 90.94 88 VAL A N 1
ATOM 677 C CA . VAL A 1 88 ? -5.188 -3.214 -3.579 1.00 90.94 88 VAL A CA 1
ATOM 678 C C . VAL A 1 88 ? -5.236 -2.694 -5.017 1.00 90.94 88 VAL A C 1
ATOM 680 O O . VAL A 1 88 ? -4.507 -3.194 -5.872 1.00 90.94 88 VAL A O 1
ATOM 683 N N . ASP A 1 89 ? -6.027 -1.657 -5.288 1.00 92.06 89 ASP A N 1
ATOM 684 C CA . ASP A 1 89 ? -6.182 -1.090 -6.632 1.00 92.06 89 ASP A CA 1
ATOM 685 C C . ASP A 1 89 ? -4.859 -0.492 -7.149 1.00 92.06 89 ASP A C 1
ATOM 687 O O . ASP A 1 89 ? -4.539 -0.579 -8.339 1.00 92.06 89 ASP A O 1
ATOM 691 N N . SER A 1 90 ? -4.028 0.050 -6.251 1.00 87.62 90 SER A N 1
ATOM 692 C CA . SER A 1 90 ? -2.699 0.570 -6.595 1.00 87.62 90 SER A CA 1
ATOM 693 C C . SER A 1 90 ? -1.677 -0.517 -6.958 1.00 87.62 90 SER A C 1
ATOM 695 O O . SER A 1 90 ? -0.671 -0.221 -7.611 1.00 87.62 90 SER A O 1
ATOM 697 N N . PHE A 1 91 ? -1.934 -1.781 -6.596 1.00 85.81 91 PHE A N 1
ATOM 698 C CA . PHE A 1 91 ? -0.981 -2.880 -6.757 1.00 85.81 91 PHE A CA 1
ATOM 699 C C . PHE A 1 91 ? -0.612 -3.128 -8.221 1.00 85.81 91 PHE A C 1
ATOM 701 O O . PHE A 1 91 ? 0.562 -3.309 -8.536 1.00 85.81 91 PHE A O 1
ATOM 708 N N . ALA A 1 92 ? -1.583 -3.090 -9.139 1.00 85.19 9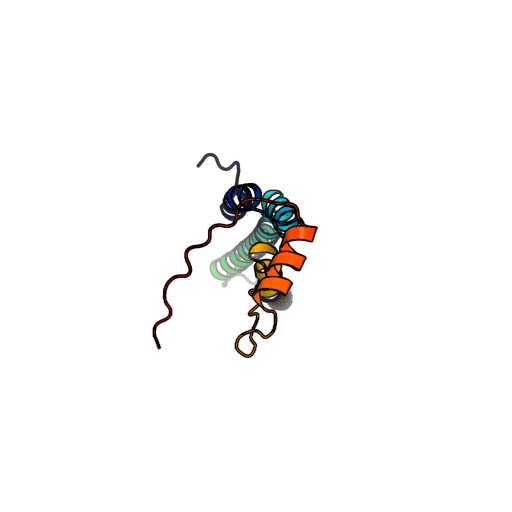2 ALA A N 1
ATOM 709 C CA . ALA A 1 92 ? -1.329 -3.349 -10.557 1.00 85.19 92 ALA A CA 1
ATOM 710 C C . ALA A 1 92 ? -0.377 -2.308 -11.173 1.00 85.19 92 ALA A C 1
ATOM 712 O O . ALA A 1 92 ? 0.579 -2.661 -11.868 1.00 85.19 92 ALA A O 1
ATOM 713 N N . VAL A 1 93 ? -0.607 -1.025 -10.875 1.00 85.94 93 VAL A N 1
ATOM 714 C CA . VAL A 1 93 ? 0.245 0.080 -11.339 1.00 85.94 93 VAL A CA 1
ATOM 715 C C . VAL A 1 93 ? 1.615 0.018 -10.668 1.00 85.94 93 VAL A C 1
ATOM 717 O O . VAL A 1 93 ? 2.635 0.136 -11.347 1.00 85.94 93 VAL A O 1
ATOM 720 N N . GLY A 1 94 ? 1.652 -0.229 -9.355 1.00 85.38 94 GLY A N 1
ATOM 721 C CA . GLY A 1 94 ? 2.897 -0.404 -8.610 1.00 85.38 94 GLY A CA 1
ATOM 722 C C . GLY A 1 94 ? 3.743 -1.551 -9.164 1.00 85.38 94 GLY A C 1
ATOM 723 O O . GLY A 1 94 ? 4.948 -1.393 -9.361 1.00 85.38 94 GLY A O 1
ATOM 724 N N . ASN A 1 95 ? 3.112 -2.673 -9.516 1.00 84.44 95 ASN A N 1
ATOM 725 C CA . ASN A 1 95 ? 3.803 -3.817 -10.091 1.00 84.44 95 ASN A CA 1
ATOM 726 C C . ASN A 1 95 ? 4.351 -3.517 -11.492 1.00 84.44 95 ASN A C 1
ATOM 728 O O . ASN A 1 95 ? 5.493 -3.860 -11.783 1.00 84.44 95 ASN A O 1
ATOM 732 N N . ALA A 1 96 ? 3.594 -2.810 -12.336 1.00 86.25 96 ALA A N 1
ATOM 733 C CA . ALA A 1 96 ? 4.082 -2.361 -13.641 1.00 86.25 96 ALA A CA 1
ATOM 734 C C . ALA A 1 96 ? 5.269 -1.386 -13.519 1.00 86.25 96 ALA A C 1
ATOM 736 O O . ALA A 1 96 ? 6.192 -1.431 -14.331 1.00 86.25 96 ALA A O 1
ATOM 737 N N . MET A 1 97 ? 5.285 -0.527 -12.494 1.00 84.50 97 MET A N 1
ATOM 738 C CA . MET A 1 97 ? 6.428 0.348 -12.209 1.00 84.50 97 MET A CA 1
ATOM 739 C C . MET A 1 97 ? 7.649 -0.418 -11.689 1.00 84.50 97 MET A C 1
ATOM 741 O O . MET A 1 97 ? 8.774 -0.039 -12.013 1.00 84.50 97 MET A O 1
ATOM 745 N N . LYS A 1 98 ? 7.432 -1.474 -10.897 1.00 80.25 98 LYS A N 1
ATOM 746 C CA . LYS A 1 98 ? 8.485 -2.299 -10.288 1.00 80.25 98 LYS A CA 1
ATOM 747 C C . LYS A 1 98 ? 9.116 -3.280 -11.281 1.00 80.25 98 LYS A C 1
ATOM 749 O O . LYS A 1 98 ? 10.335 -3.359 -11.359 1.00 80.25 98 LYS A O 1
ATOM 754 N N . GLN A 1 99 ? 8.297 -4.021 -12.025 1.00 80.62 99 GLN A N 1
ATOM 755 C CA . GLN A 1 99 ? 8.728 -5.108 -12.917 1.00 80.62 99 GLN A CA 1
ATOM 756 C C . GLN A 1 99 ? 8.838 -4.676 -14.388 1.00 80.62 99 GLN A C 1
ATOM 758 O O . GLN A 1 99 ? 9.360 -5.418 -15.218 1.00 80.62 99 GLN A O 1
ATOM 763 N N . GLY A 1 100 ? 8.346 -3.483 -14.725 1.00 79.19 100 GLY A N 1
ATOM 764 C CA . GLY A 1 100 ? 8.150 -3.069 -16.107 1.00 79.19 100 GLY A CA 1
ATOM 765 C C . GLY A 1 100 ? 6.916 -3.721 -16.736 1.00 79.19 100 GLY A C 1
ATOM 766 O O . GLY A 1 100 ? 6.240 -4.563 -16.146 1.00 79.19 100 GLY A O 1
ATOM 767 N N . VAL A 1 101 ? 6.607 -3.312 -17.966 1.00 84.19 101 VAL A N 1
ATOM 768 C CA . VAL A 1 101 ? 5.516 -3.897 -18.754 1.00 84.19 101 VAL A CA 1
ATOM 769 C C . VAL A 1 101 ? 6.126 -4.865 -19.768 1.00 84.19 101 VAL A C 1
ATOM 771 O O . VAL A 1 101 ? 6.952 -4.431 -20.574 1.00 84.19 101 VAL A O 1
ATOM 774 N N . PRO A 1 102 ? 5.751 -6.156 -19.770 1.00 82.56 102 PRO A N 1
ATOM 775 C CA . PRO A 1 102 ? 6.230 -7.090 -20.779 1.00 82.56 102 PRO A CA 1
ATOM 776 C C . PRO A 1 102 ? 5.674 -6.696 -22.153 1.00 82.56 102 PRO A C 1
ATOM 778 O O . PRO A 1 102 ? 4.462 -6.614 -22.349 1.00 82.56 102 PRO A O 1
ATOM 781 N N . VAL A 1 103 ? 6.565 -6.459 -23.117 1.00 87.19 103 VAL A N 1
ATOM 782 C CA . VAL A 1 103 ? 6.204 -6.070 -24.487 1.00 87.19 103 VAL A CA 1
ATOM 783 C C . VAL A 1 103 ? 6.659 -7.148 -25.464 1.00 87.19 103 VAL A C 1
ATOM 785 O O . VAL A 1 103 ? 7.840 -7.484 -25.529 1.00 87.19 103 VAL A O 1
ATOM 788 N N . ALA A 1 104 ? 5.724 -7.666 -26.262 1.00 90.75 104 ALA A N 1
ATOM 789 C CA . ALA A 1 104 ? 6.018 -8.605 -27.339 1.00 90.75 104 ALA A CA 1
ATOM 790 C C . ALA A 1 104 ? 6.170 -7.873 -28.683 1.00 90.75 104 ALA A C 1
ATOM 792 O O . ALA A 1 104 ? 5.287 -7.122 -29.094 1.00 90.75 104 ALA A O 1
ATOM 793 N N . ILE A 1 105 ? 7.267 -8.134 -29.403 1.00 87.94 105 ILE A N 1
ATOM 794 C CA . ILE A 1 105 ? 7.482 -7.643 -30.774 1.00 87.94 105 ILE A CA 1
ATOM 795 C C . ILE A 1 105 ? 7.157 -8.775 -31.756 1.00 87.94 105 ILE A C 1
ATOM 797 O O . ILE A 1 105 ? 7.957 -9.689 -31.957 1.00 87.94 105 ILE A O 1
ATOM 801 N N . ALA A 1 106 ? 5.985 -8.710 -32.389 1.00 91.19 106 ALA A N 1
ATOM 802 C CA . ALA A 1 106 ? 5.509 -9.718 -33.337 1.00 91.19 106 ALA A CA 1
ATOM 803 C C . ALA A 1 106 ? 5.548 -9.215 -34.791 1.00 91.19 106 ALA A C 1
ATOM 805 O O . ALA A 1 106 ? 5.378 -8.031 -35.067 1.00 91.19 106 ALA A O 1
ATOM 806 N N . GLY A 1 107 ? 5.768 -10.123 -35.747 1.00 90.94 107 GLY A N 1
ATOM 807 C CA . GLY A 1 107 ? 5.782 -9.789 -37.175 1.00 90.94 107 GLY A CA 1
ATOM 808 C C . GLY A 1 107 ? 6.329 -10.910 -38.059 1.00 90.94 107 GLY A C 1
ATOM 809 O O . GLY A 1 107 ? 7.022 -11.812 -37.578 1.00 90.94 107 GLY A O 1
ATOM 810 N N . LYS A 1 108 ? 6.058 -10.832 -39.369 1.00 91.00 108 LYS A N 1
ATOM 811 C CA . LYS A 1 108 ? 6.498 -11.810 -40.387 1.00 91.00 108 LYS A CA 1
ATOM 812 C C . LYS A 1 108 ? 8.029 -12.022 -40.381 1.00 91.00 108 LYS A C 1
ATOM 814 O O . LYS A 1 108 ? 8.766 -11.147 -39.902 1.00 91.00 108 LYS A O 1
ATOM 819 N N . PRO A 1 109 ? 8.550 -13.159 -40.887 1.00 90.00 109 PRO A N 1
ATOM 820 C CA . PRO A 1 109 ? 9.988 -13.333 -41.110 1.00 90.00 109 PRO A CA 1
ATOM 821 C C . PRO A 1 109 ? 10.581 -12.129 -41.861 1.00 90.00 109 PRO A C 1
ATOM 823 O O . PRO A 1 109 ? 9.936 -11.583 -42.750 1.00 90.00 109 PRO A O 1
ATOM 826 N N . ASN A 1 110 ? 11.772 -11.676 -41.457 1.00 86.62 110 ASN A N 1
ATOM 827 C CA . ASN A 1 110 ? 12.474 -10.514 -42.031 1.00 86.62 110 ASN A CA 1
ATOM 828 C C . ASN A 1 110 ? 11.755 -9.150 -41.944 1.00 86.62 110 ASN A C 1
ATOM 830 O O . ASN A 1 110 ? 12.228 -8.182 -42.526 1.00 86.62 110 ASN A O 1
ATOM 834 N N . ALA A 1 111 ? 10.683 -9.012 -41.153 1.00 90.31 111 ALA A N 1
ATOM 835 C CA . ALA A 1 111 ? 9.978 -7.736 -40.947 1.00 90.31 111 ALA A CA 1
ATOM 836 C C . ALA A 1 111 ? 10.754 -6.684 -40.113 1.00 90.31 111 ALA A C 1
ATOM 838 O O . ALA A 1 111 ? 10.152 -5.768 -39.568 1.00 90.31 111 ALA A O 1
ATOM 839 N N . GLY A 1 112 ? 12.072 -6.833 -39.940 1.00 90.00 112 GLY A N 1
ATOM 840 C CA . GLY A 1 112 ? 12.897 -5.864 -39.204 1.00 90.00 112 GLY A CA 1
ATOM 841 C C . GLY A 1 112 ? 12.805 -5.924 -37.673 1.00 90.00 112 GLY A C 1
ATOM 842 O O . GLY A 1 112 ? 13.318 -5.028 -37.012 1.00 90.00 112 GLY A O 1
ATOM 843 N N . LYS A 1 113 ? 12.214 -6.979 -37.087 1.00 94.38 113 LYS A N 1
ATOM 844 C CA . LYS A 1 113 ? 12.064 -7.142 -35.620 1.00 94.38 113 LYS A CA 1
ATOM 845 C C . LYS A 1 113 ? 13.384 -6.963 -34.852 1.00 94.38 113 LYS A C 1
ATOM 847 O O . LYS A 1 113 ? 13.436 -6.221 -33.878 1.00 94.38 113 LYS A O 1
ATOM 852 N N . SER A 1 114 ? 14.456 -7.611 -35.313 1.00 89.19 114 SER A N 1
ATOM 853 C CA . SER A 1 114 ? 15.786 -7.508 -34.696 1.00 89.19 114 SER A CA 1
ATOM 854 C C . SER A 1 114 ? 16.403 -6.119 -34.873 1.00 89.19 114 SER A C 1
ATOM 856 O O . SER A 1 114 ? 17.063 -5.628 -33.964 1.00 89.19 114 SER A O 1
ATOM 858 N N . SER A 1 115 ? 16.158 -5.460 -36.010 1.00 90.06 115 SER A N 1
ATOM 859 C CA . SER A 1 115 ? 16.618 -4.089 -36.253 1.00 90.06 115 SER A CA 1
ATOM 860 C C . SER A 1 115 ? 15.943 -3.094 -35.308 1.00 90.06 115 SER A C 1
ATOM 862 O O . SER A 1 115 ? 16.625 -2.237 -34.756 1.00 90.06 115 SER A O 1
ATOM 864 N N . LEU A 1 116 ? 14.636 -3.246 -35.066 1.00 88.31 116 LEU A N 1
ATOM 865 C CA . LEU A 1 116 ? 13.891 -2.427 -34.106 1.00 88.31 116 LEU A CA 1
ATOM 866 C C . LEU A 1 116 ? 14.421 -2.610 -32.678 1.00 88.31 116 LEU A C 1
ATOM 868 O O . LEU A 1 116 ? 14.700 -1.626 -32.003 1.00 88.31 116 LEU A O 1
ATOM 872 N N . LEU A 1 117 ? 14.608 -3.857 -32.235 1.00 87.81 117 LEU A N 1
ATOM 873 C CA . LEU A 1 117 ? 15.133 -4.147 -30.897 1.00 87.81 117 LEU A CA 1
ATOM 874 C C . LEU A 1 117 ? 16.537 -3.557 -30.708 1.00 87.81 117 LEU A C 1
ATOM 876 O O . LEU A 1 117 ? 16.813 -2.933 -29.688 1.00 87.81 117 LEU A O 1
ATOM 880 N N . ASN A 1 118 ? 17.397 -3.686 -31.720 1.00 84.62 118 ASN A N 1
ATOM 881 C CA . ASN A 1 118 ? 18.735 -3.104 -31.696 1.00 84.62 118 ASN A CA 1
ATOM 882 C C . ASN A 1 118 ? 18.710 -1.570 -31.679 1.00 84.62 118 ASN A C 1
ATOM 884 O O . ASN A 1 118 ? 19.516 -0.983 -30.968 1.00 84.62 118 ASN A O 1
ATOM 888 N N . ALA A 1 119 ? 17.805 -0.921 -32.416 1.00 88.25 119 ALA A N 1
ATOM 889 C CA . ALA A 1 119 ? 17.655 0.535 -32.384 1.00 88.25 119 ALA A CA 1
ATOM 890 C C . ALA A 1 119 ? 17.205 1.023 -30.994 1.00 88.25 119 ALA A C 1
ATOM 892 O O . ALA A 1 119 ? 17.830 1.916 -30.425 1.00 88.25 119 ALA A O 1
ATOM 893 N N . LEU A 1 120 ? 16.198 0.365 -30.406 1.00 83.56 120 LEU A N 1
ATOM 894 C CA . LEU A 1 120 ? 15.705 0.661 -29.054 1.00 83.56 120 LEU A CA 1
ATOM 895 C C . LEU A 1 120 ? 16.769 0.419 -27.969 1.00 83.56 120 LEU A C 1
ATOM 897 O O . LEU A 1 120 ? 16.824 1.146 -26.979 1.00 83.56 120 LEU A O 1
ATOM 901 N N . ALA A 1 121 ? 17.624 -0.593 -28.143 1.00 79.06 121 ALA A N 1
ATOM 902 C CA . ALA A 1 121 ? 18.726 -0.878 -27.226 1.00 79.06 121 ALA A CA 1
ATOM 903 C C . ALA A 1 121 ? 19.904 0.100 -27.394 1.00 79.06 121 ALA A C 1
ATOM 905 O O . ALA A 1 121 ? 20.540 0.476 -26.411 1.00 79.06 121 ALA A O 1
ATOM 906 N N . GLN A 1 122 ? 20.196 0.538 -28.623 1.00 65.81 122 GLN A N 1
ATOM 907 C CA . GLN A 1 122 ? 21.297 1.463 -28.909 1.00 65.81 122 GLN A CA 1
ATOM 908 C C . GLN A 1 122 ? 21.062 2.864 -28.333 1.00 65.81 122 GLN A C 1
ATOM 910 O O . GLN A 1 122 ? 22.026 3.479 -27.874 1.00 65.81 122 GLN A O 1
ATOM 915 N N . GLU A 1 123 ? 19.812 3.334 -28.243 1.00 55.12 123 GLU A N 1
ATOM 916 C CA . GLU A 1 123 ? 19.485 4.578 -27.524 1.00 55.12 123 GLU A CA 1
ATOM 917 C C . GLU A 1 123 ? 19.792 4.505 -26.012 1.00 55.12 123 GLU A C 1
ATOM 919 O O . GLU A 1 123 ? 19.960 5.542 -25.373 1.00 55.12 123 GLU A O 1
ATOM 924 N N . LYS A 1 124 ? 19.963 3.301 -25.438 1.00 55.03 124 LYS A N 1
ATOM 925 C CA . LYS A 1 124 ? 20.332 3.087 -24.024 1.00 55.03 124 LYS A CA 1
ATOM 926 C C . LYS A 1 124 ? 21.823 2.748 -23.775 1.00 55.03 124 LYS A C 1
ATOM 928 O O . LYS A 1 124 ? 22.204 2.587 -22.619 1.00 55.03 124 LYS A O 1
ATOM 933 N N . LYS A 1 125 ? 22.681 2.773 -24.814 1.00 40.53 125 LYS A N 1
ATOM 934 C CA . LYS A 1 125 ? 24.143 2.464 -24.836 1.00 40.53 125 LYS A CA 1
ATOM 935 C C . LYS A 1 125 ? 24.550 0.994 -24.565 1.00 40.53 125 LYS A C 1
ATOM 937 O O . LYS A 1 125 ? 23.802 0.238 -23.957 1.00 40.53 125 LYS A O 1
ATOM 942 N N . PRO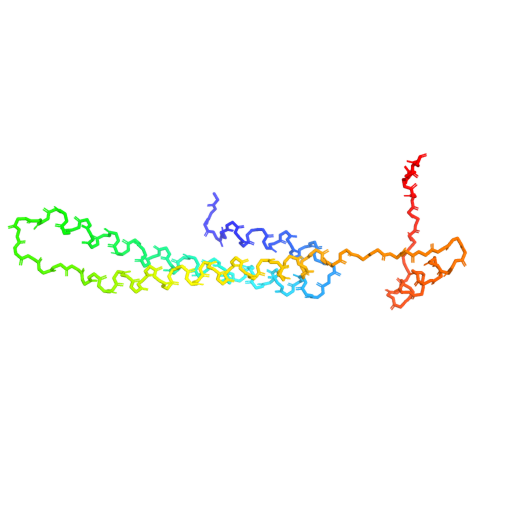 A 1 126 ? 25.727 0.554 -25.081 1.00 47.38 126 PRO A N 1
ATOM 943 C CA . PRO A 1 126 ? 25.944 -0.823 -25.500 1.00 47.38 126 PRO A CA 1
ATOM 944 C C . PRO A 1 126 ? 26.502 -1.686 -24.370 1.00 47.38 126 PRO A C 1
ATOM 946 O O . PRO A 1 126 ? 27.615 -1.478 -23.890 1.00 47.38 126 PRO A O 1
ATOM 949 N N . SER A 1 127 ? 25.773 -2.732 -24.023 1.00 38.12 127 SER A N 1
ATOM 950 C CA . SER A 1 127 ? 26.321 -3.894 -23.338 1.00 38.12 127 SER A CA 1
ATOM 951 C C . SER A 1 127 ? 25.953 -5.127 -24.153 1.00 38.12 127 SER A C 1
ATOM 953 O O . SER A 1 127 ? 24.845 -5.268 -24.666 1.00 38.12 127 SER A O 1
ATOM 955 N N . PHE A 1 128 ? 26.958 -5.969 -24.371 1.00 40.78 128 PHE A N 1
ATOM 956 C CA . PHE A 1 128 ? 26.913 -7.181 -25.175 1.00 40.78 128 PHE A CA 1
ATOM 957 C C . PHE A 1 128 ? 25.764 -8.106 -24.743 1.00 40.78 128 PHE A C 1
ATOM 959 O O . PHE A 1 128 ? 25.941 -8.979 -23.899 1.00 40.78 128 PHE A O 1
ATOM 966 N N . LEU A 1 129 ? 24.596 -7.966 -25.366 1.00 37.19 129 LEU A N 1
ATOM 967 C CA . LEU A 1 129 ? 23.499 -8.921 -25.258 1.00 37.19 129 LEU A CA 1
ATOM 968 C C . LEU A 1 129 ? 23.771 -10.091 -26.212 1.00 37.19 129 LEU A C 1
ATOM 970 O O . LEU A 1 129 ? 23.226 -10.188 -27.309 1.00 37.19 129 LEU A O 1
ATOM 974 N N . LYS A 1 130 ? 24.645 -11.009 -25.784 1.00 37.59 130 LYS A N 1
ATOM 975 C CA . LYS A 1 130 ? 24.526 -12.408 -26.206 1.00 37.59 130 LYS A CA 1
ATOM 976 C C . LYS A 1 130 ? 23.361 -12.995 -25.417 1.00 37.59 130 LYS A C 1
ATOM 978 O O . LYS A 1 130 ? 23.547 -13.383 -24.270 1.00 37.59 130 LYS A O 1
ATOM 983 N N . LEU A 1 131 ? 22.177 -13.069 -26.020 1.00 41.81 131 LEU A N 1
ATOM 984 C CA . LEU A 1 131 ? 21.115 -13.918 -25.492 1.00 41.81 131 LEU A CA 1
ATOM 985 C C . LEU A 1 131 ? 20.992 -15.164 -26.371 1.00 41.81 131 LEU A C 1
ATOM 987 O O . LEU A 1 131 ? 20.643 -15.079 -27.550 1.00 41.81 131 LEU A O 1
ATOM 991 N N . GLN A 1 132 ? 21.316 -16.319 -25.783 1.00 35.47 132 GLN A N 1
ATOM 992 C CA . GLN A 1 132 ? 20.857 -17.616 -26.268 1.00 35.47 132 GLN A CA 1
ATOM 993 C C . GLN A 1 132 ? 19.332 -17.577 -26.287 1.00 35.47 132 GLN A C 1
ATOM 995 O O . GLN A 1 132 ? 18.695 -17.401 -25.253 1.00 35.47 132 GLN A O 1
ATOM 1000 N N . VAL A 1 133 ? 18.757 -17.712 -27.476 1.00 38.72 133 VAL A N 1
ATOM 1001 C CA . VAL A 1 133 ? 17.320 -17.901 -27.645 1.00 38.72 133 VAL A CA 1
ATOM 1002 C C . VAL A 1 133 ? 17.026 -19.340 -27.212 1.00 38.72 133 VAL A C 1
ATOM 1004 O O . VAL A 1 133 ? 17.543 -20.256 -27.858 1.00 38.72 133 VAL A O 1
ATOM 1007 N N . PRO A 1 134 ? 16.265 -19.595 -26.134 1.00 36.78 134 PRO A N 1
ATOM 1008 C CA . PRO A 1 134 ? 15.788 -20.941 -25.885 1.00 36.78 134 PRO A CA 1
ATOM 1009 C C . PRO A 1 134 ? 14.839 -21.302 -27.028 1.00 36.78 134 PRO A C 1
ATOM 1011 O O . PRO A 1 134 ? 13.937 -20.538 -27.377 1.00 36.78 134 PRO A O 1
ATOM 1014 N N . HIS A 1 135 ? 15.103 -22.444 -27.656 1.00 32.56 135 HIS A N 1
ATOM 1015 C CA . HIS A 1 135 ? 14.259 -23.014 -28.691 1.00 32.56 135 HIS A CA 1
ATOM 1016 C C . HIS A 1 135 ? 12.813 -23.113 -28.186 1.00 32.56 135 HIS A C 1
ATOM 1018 O O . HIS A 1 135 ? 12.493 -23.974 -27.373 1.00 32.56 135 HIS A O 1
ATOM 1024 N N . VAL A 1 136 ? 11.930 -22.260 -28.706 1.00 32.75 136 VAL A N 1
ATOM 1025 C CA . VAL A 1 136 ? 10.507 -22.585 -28.793 1.00 32.75 136 VAL A CA 1
ATOM 1026 C C . VAL A 1 136 ? 10.377 -23.447 -30.043 1.00 32.75 136 VAL A C 1
ATOM 1028 O O . VAL A 1 136 ? 10.347 -22.939 -31.163 1.00 32.75 136 VAL A O 1
ATOM 1031 N N . ILE A 1 137 ? 10.432 -24.762 -29.840 1.00 34.69 137 ILE A N 1
ATOM 1032 C CA . ILE A 1 137 ? 10.012 -25.747 -30.835 1.00 34.69 137 ILE A CA 1
ATOM 1033 C C . ILE A 1 137 ? 8.483 -25.663 -30.887 1.00 34.69 137 ILE A C 1
ATOM 1035 O O . ILE A 1 137 ? 7.830 -25.790 -29.850 1.00 34.69 137 ILE A O 1
ATOM 1039 N N . ALA A 1 138 ? 7.948 -25.381 -32.073 1.00 35.88 138 ALA A N 1
ATOM 1040 C CA . ALA A 1 138 ? 6.595 -25.782 -32.440 1.00 35.88 138 ALA A CA 1
ATOM 1041 C C . ALA A 1 138 ? 6.617 -27.261 -32.838 1.00 35.88 138 ALA A C 1
ATOM 1043 O O . ALA A 1 138 ? 7.619 -27.658 -33.481 1.00 35.88 138 ALA A O 1
#